Protein AF-A0A5N8UNJ0-F1 (afdb_monomer_lite)

Sequence (144 aa):
MMGRRGQNKLDELLESWVRWCHSGGLVPSHSSSIIANLMDNKGNITFGSGQGQSPIIDSYEAKIEALVMNMANNNQRQADVLRIEYGAGWVAASQRQSMRRYHQANMGQFEKACALGISVRTYRRYLSAARVQLNQKLGLSYCA

Secondary structure (DSSP, 8-state):
--HHHHHHHHHHHHHHHHHHHHTT-SS--S---HHHHHHHTTT-------------S--HHHHHHHHHHHHHHH-HHHHHHHHHHH-SSHHHHHHHTT-TT--GGG--HHHHHHHTTS-HHHHHHHHHHHHHHHHHHTT-S---

Foldseek 3Di:
DPVVPLVVVLVVLLLVLQVCLVVCHPHNPDDDDPVNVCVVVVNDPPPDPPPPDPPPCPRSSSVLVVLLVVVCVVPVLLSQLSCLVSVRPVVVSCVVLVQPDDDSPDDDLCRSCVSNVHDSVVSVVSPVVSSVSSCVSVVSDDDD

Radius of gyration: 17.89 Å; chains: 1; bounding box: 47×41×42 Å

pLDDT: mean 70.55, std 17.79, range [35.0, 92.25]

Structure (mmCIF, N/CA/C/O backbone):
data_AF-A0A5N8UNJ0-F1
#
_entry.id   AF-A0A5N8UNJ0-F1
#
loop_
_atom_site.group_PDB
_atom_site.id
_atom_site.type_symbol
_atom_site.label_atom_id
_atom_site.label_alt_id
_atom_site.label_comp_id
_atom_site.label_asym_id
_atom_site.label_entity_id
_atom_site.label_seq_id
_atom_site.pdbx_PDB_ins_code
_atom_site.Cartn_x
_atom_site.Cartn_y
_atom_site.Cartn_z
_atom_site.occupancy
_atom_site.B_iso_or_equiv
_atom_site.auth_seq_id
_atom_site.auth_comp_id
_atom_si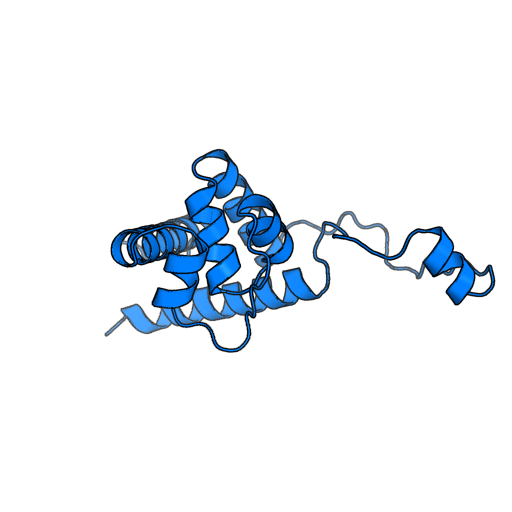te.auth_asym_id
_atom_site.auth_atom_id
_atom_site.pdbx_PDB_model_num
ATOM 1 N N . MET A 1 1 ? -28.537 -2.567 -9.939 1.00 38.31 1 MET A N 1
ATOM 2 C CA . MET A 1 1 ? -27.353 -1.691 -10.131 1.00 38.31 1 MET A CA 1
ATOM 3 C C . MET A 1 1 ? -26.785 -1.220 -8.776 1.00 38.31 1 MET A C 1
ATOM 5 O O . MET A 1 1 ? -26.730 -0.025 -8.520 1.00 38.31 1 MET A O 1
ATOM 9 N N . MET A 1 2 ? -26.347 -2.136 -7.895 1.00 36.75 2 MET A N 1
ATOM 10 C CA . MET A 1 2 ? -25.917 -1.803 -6.514 1.00 36.75 2 MET A CA 1
ATOM 11 C C . MET A 1 2 ? -24.394 -1.862 -6.267 1.00 36.75 2 MET A C 1
ATOM 13 O O . MET A 1 2 ? -23.936 -1.404 -5.225 1.00 36.75 2 MET A O 1
ATOM 17 N N . GLY A 1 3 ? -23.592 -2.364 -7.216 1.00 45.88 3 GLY A N 1
ATOM 18 C CA . GLY A 1 3 ? -22.145 -2.574 -7.025 1.00 45.88 3 GLY A CA 1
ATOM 19 C C . GLY A 1 3 ? -21.275 -1.308 -7.011 1.00 45.88 3 GLY A C 1
ATOM 20 O O . GLY A 1 3 ? -20.142 -1.359 -6.548 1.00 45.88 3 GLY A O 1
ATOM 21 N N . ARG A 1 4 ? -21.789 -0.158 -7.476 1.00 50.88 4 ARG A N 1
ATOM 22 C CA . ARG A 1 4 ? -21.013 1.097 -7.546 1.00 50.88 4 ARG A CA 1
ATOM 23 C C . ARG A 1 4 ? -20.825 1.780 -6.188 1.00 50.88 4 ARG A C 1
ATOM 25 O O . ARG A 1 4 ? -19.783 2.376 -5.962 1.00 50.88 4 ARG A O 1
ATOM 32 N N . ARG A 1 5 ? -21.795 1.698 -5.266 1.00 52.56 5 ARG A N 1
ATOM 33 C CA . ARG A 1 5 ? -21.743 2.475 -4.007 1.00 52.56 5 ARG A CA 1
ATOM 34 C C . ARG A 1 5 ? -20.638 2.013 -3.047 1.00 52.56 5 ARG A C 1
ATOM 36 O O . ARG A 1 5 ? -19.949 2.861 -2.497 1.00 52.56 5 ARG A O 1
ATOM 43 N N . GLY A 1 6 ? -20.435 0.705 -2.873 1.00 56.66 6 GLY A N 1
ATOM 44 C CA . GLY A 1 6 ? -19.368 0.188 -1.999 1.00 56.66 6 GLY A CA 1
ATOM 45 C C . GLY A 1 6 ? -17.979 0.313 -2.614 1.00 56.66 6 GLY A C 1
ATOM 46 O O . GLY A 1 6 ? -17.024 0.582 -1.896 1.00 56.66 6 GLY A O 1
ATOM 47 N N . GLN A 1 7 ? -17.873 0.211 -3.944 1.00 62.25 7 GLN A N 1
ATOM 48 C CA . GLN A 1 7 ? -16.627 0.509 -4.656 1.00 62.25 7 GLN A CA 1
ATOM 49 C C . GLN A 1 7 ? -16.211 1.965 -4.439 1.00 62.25 7 GLN A C 1
ATOM 51 O O . GLN A 1 7 ? -15.080 2.201 -4.038 1.00 62.25 7 GLN A O 1
ATOM 56 N N . ASN A 1 8 ? -17.150 2.909 -4.562 1.00 73.81 8 ASN A N 1
ATOM 57 C CA . ASN A 1 8 ? -16.884 4.324 -4.303 1.00 73.81 8 ASN A CA 1
ATOM 58 C C . ASN A 1 8 ? -16.457 4.585 -2.850 1.00 73.81 8 ASN A C 1
ATOM 60 O O . ASN A 1 8 ? -15.574 5.405 -2.624 1.00 73.81 8 ASN A O 1
ATOM 64 N N . LYS A 1 9 ? -17.047 3.888 -1.864 1.00 80.69 9 LYS A N 1
ATOM 65 C CA . LYS A 1 9 ? -16.670 4.076 -0.454 1.00 80.69 9 LYS A CA 1
ATOM 66 C C . LYS A 1 9 ? -15.288 3.510 -0.136 1.00 80.69 9 LYS A C 1
ATOM 68 O O . LYS A 1 9 ? -14.524 4.150 0.577 1.00 80.69 9 LYS A O 1
ATOM 73 N N . LEU A 1 10 ? -14.960 2.330 -0.664 1.00 83.75 10 LEU A N 1
ATOM 74 C CA . LEU A 1 10 ? -13.613 1.776 -0.540 1.00 83.75 10 LEU A CA 1
ATOM 75 C C . LEU A 1 10 ? -12.590 2.661 -1.260 1.00 83.75 10 LE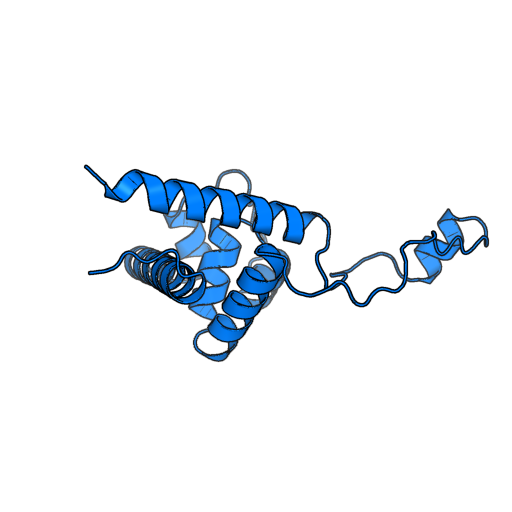U A C 1
ATOM 77 O O . LEU A 1 10 ? -11.512 2.874 -0.724 1.00 83.75 10 LEU A O 1
ATOM 81 N N . ASP A 1 11 ? -12.920 3.198 -2.434 1.00 85.19 11 ASP A N 1
ATOM 82 C CA . ASP A 1 11 ? -12.015 4.084 -3.169 1.00 85.19 11 ASP A CA 1
ATOM 83 C C . ASP A 1 11 ? -11.784 5.412 -2.418 1.00 85.19 11 ASP A C 1
ATOM 85 O O . ASP A 1 11 ? -10.642 5.850 -2.329 1.00 85.19 11 ASP A O 1
ATOM 89 N N . GLU A 1 12 ? -12.808 5.986 -1.771 1.00 85.94 12 GLU A N 1
ATOM 90 C CA . GLU A 1 12 ? -12.673 7.161 -0.886 1.00 85.94 12 GLU A CA 1
ATOM 91 C C . GLU A 1 12 ? -11.770 6.874 0.329 1.00 85.94 12 GLU A C 1
ATOM 93 O O . GLU A 1 12 ? -10.893 7.670 0.661 1.00 85.94 12 GLU A O 1
ATOM 98 N N . LEU A 1 13 ? -11.943 5.715 0.976 1.00 85.81 13 LEU A N 1
ATOM 99 C CA . LEU A 1 13 ? -11.109 5.295 2.110 1.00 85.81 13 LEU A CA 1
ATOM 100 C C . LEU A 1 13 ? -9.669 4.971 1.694 1.00 85.81 13 LEU A C 1
ATOM 102 O O . LEU A 1 13 ? -8.729 5.201 2.450 1.00 85.81 13 LEU A O 1
ATOM 106 N N . LEU A 1 14 ? -9.473 4.425 0.493 1.00 86.56 14 LEU A N 1
ATOM 107 C CA . LEU A 1 14 ? -8.138 4.206 -0.053 1.00 86.56 14 LEU A CA 1
ATOM 108 C C . LEU A 1 14 ? -7.470 5.527 -0.422 1.00 86.56 14 LEU A C 1
ATOM 110 O O . LEU A 1 14 ? -6.272 5.668 -0.204 1.00 86.56 14 LEU A O 1
ATOM 114 N N . GLU A 1 15 ? -8.219 6.505 -0.926 1.00 85.25 15 GLU A N 1
ATOM 115 C CA . GLU A 1 15 ? -7.696 7.846 -1.171 1.00 85.25 15 GLU A CA 1
ATOM 116 C C . GLU A 1 15 ? -7.302 8.546 0.140 1.00 85.25 15 GLU A C 1
ATOM 118 O O . GLU A 1 15 ? -6.219 9.135 0.211 1.00 85.25 15 GLU A O 1
ATOM 123 N N . SER A 1 16 ? -8.117 8.441 1.199 1.00 82.75 16 SER A N 1
ATOM 124 C CA . SER A 1 16 ? -7.761 8.983 2.518 1.00 82.75 16 SER A CA 1
ATOM 125 C C . SER A 1 16 ? -6.530 8.285 3.102 1.00 82.75 16 SER A C 1
ATOM 127 O O . SER A 1 16 ? -5.619 8.958 3.587 1.00 82.75 16 SER A O 1
ATOM 129 N N . TRP A 1 17 ? -6.430 6.960 2.949 1.00 86.44 17 TRP A N 1
ATOM 130 C CA . TRP A 1 17 ? -5.244 6.184 3.315 1.00 86.44 17 TRP A CA 1
ATOM 131 C C . TRP A 1 17 ? -3.995 6.614 2.534 1.00 86.44 17 TRP A C 1
ATOM 133 O O . TRP A 1 17 ? -2.943 6.805 3.137 1.00 86.44 17 TRP A O 1
ATOM 143 N N . VAL A 1 18 ? -4.087 6.845 1.220 1.00 84.19 18 VAL A N 1
ATOM 144 C CA . VAL A 1 18 ? -2.950 7.331 0.413 1.00 84.19 18 VAL A CA 1
ATOM 145 C C . VAL A 1 18 ? -2.467 8.687 0.910 1.00 84.19 18 VAL A C 1
ATOM 147 O O . VAL A 1 18 ? -1.264 8.870 1.109 1.00 84.19 18 VAL A O 1
ATOM 150 N N . ARG A 1 19 ? -3.391 9.623 1.157 1.00 81.31 19 ARG A N 1
ATOM 151 C CA . ARG A 1 19 ? -3.057 10.943 1.711 1.00 81.31 19 ARG A CA 1
ATOM 152 C C . ARG A 1 19 ? -2.406 10.813 3.086 1.00 81.31 19 ARG A C 1
ATOM 154 O O . ARG A 1 19 ? -1.415 11.487 3.340 1.00 81.31 19 ARG A O 1
ATOM 161 N N . TRP A 1 20 ? -2.905 9.906 3.925 1.00 81.94 20 TRP A N 1
ATOM 162 C CA . TRP A 1 20 ? -2.332 9.606 5.237 1.00 81.94 20 TRP A CA 1
ATOM 163 C C . TRP A 1 20 ? -0.917 9.011 5.143 1.00 81.94 20 TRP A C 1
ATOM 165 O O . TRP A 1 20 ? -0.028 9.386 5.910 1.00 81.94 20 TRP A O 1
ATOM 175 N N . CYS A 1 21 ? -0.664 8.138 4.163 1.00 78.94 21 CYS A N 1
ATOM 176 C CA . CYS A 1 21 ? 0.675 7.624 3.876 1.00 78.94 21 CYS A CA 1
ATOM 177 C C . CYS A 1 21 ? 1.623 8.722 3.370 1.00 78.94 21 CYS A C 1
ATOM 179 O O . CYS A 1 21 ? 2.802 8.705 3.716 1.00 78.94 21 CYS A O 1
ATOM 181 N N . HIS A 1 22 ? 1.140 9.669 2.557 1.00 73.25 22 HIS A N 1
ATOM 182 C CA . HIS A 1 22 ? 1.939 10.809 2.080 1.00 73.25 22 HIS A CA 1
ATOM 183 C C . HIS A 1 22 ? 2.214 11.835 3.179 1.00 73.25 22 HIS A C 1
ATOM 185 O O . HIS A 1 22 ? 3.304 12.396 3.213 1.00 73.25 22 HIS A O 1
ATOM 191 N N . SER A 1 23 ? 1.277 12.040 4.108 1.00 69.38 23 SER A N 1
ATOM 192 C CA . SER A 1 23 ? 1.462 12.912 5.274 1.00 69.38 23 SER A CA 1
ATOM 193 C C . SER A 1 23 ? 2.349 12.297 6.366 1.00 69.38 23 SER A C 1
ATOM 195 O O . SER A 1 23 ? 2.479 12.874 7.441 1.00 69.38 23 SER A O 1
ATOM 197 N N . GLY A 1 24 ? 2.953 11.132 6.108 1.00 58.44 24 GLY A N 1
ATOM 198 C CA . GLY A 1 24 ? 3.946 10.504 6.977 1.00 58.44 24 GLY A CA 1
ATOM 199 C C . GLY A 1 24 ? 3.423 9.408 7.902 1.00 58.44 24 GLY A C 1
ATOM 200 O O . GLY A 1 24 ? 4.253 8.737 8.500 1.00 58.44 24 GLY A O 1
ATOM 201 N N . GLY A 1 25 ? 2.107 9.169 7.983 1.00 56.72 25 GLY A N 1
ATOM 202 C CA . GLY A 1 25 ? 1.488 8.103 8.785 1.00 56.72 25 GLY A CA 1
ATOM 203 C C . GLY A 1 25 ? 2.039 7.898 10.213 1.00 56.72 25 GLY A C 1
ATOM 204 O O . GLY A 1 25 ? 2.782 8.705 10.758 1.00 56.72 25 GLY A O 1
ATOM 205 N N . LEU A 1 26 ? 1.671 6.782 10.853 1.00 51.19 26 LEU A N 1
ATOM 206 C CA . LEU A 1 26 ? 2.158 6.377 12.190 1.00 51.19 26 LEU A CA 1
ATOM 207 C C . LEU A 1 26 ? 3.632 5.934 12.210 1.00 51.19 26 LEU A C 1
ATOM 209 O O . LEU A 1 26 ? 4.169 5.626 13.272 1.00 51.19 26 LEU A O 1
ATOM 213 N N . VAL A 1 27 ? 4.287 5.869 11.051 1.00 43.59 27 VAL A N 1
ATOM 214 C CA . VAL A 1 27 ? 5.689 5.476 10.939 1.00 43.59 27 VAL A CA 1
ATOM 215 C C . VAL A 1 27 ? 6.409 6.587 10.188 1.00 43.59 27 VAL A C 1
ATOM 217 O O . VAL A 1 27 ? 6.217 6.686 8.977 1.00 43.59 27 VAL A O 1
ATOM 220 N N . PRO A 1 28 ? 7.252 7.395 10.858 1.00 40.91 28 PRO A N 1
ATOM 221 C CA . PRO A 1 28 ? 8.009 8.451 10.204 1.00 40.91 28 PRO A CA 1
ATOM 222 C C . PRO A 1 28 ? 9.002 7.813 9.226 1.00 40.91 28 PRO A C 1
ATOM 224 O O . PRO A 1 28 ? 10.131 7.457 9.573 1.00 40.91 28 PRO A O 1
ATOM 227 N N . SER A 1 29 ? 8.577 7.626 7.977 1.00 40.03 29 SER A N 1
ATOM 228 C CA . SER A 1 29 ? 9.428 7.107 6.914 1.00 40.03 29 SER A CA 1
ATOM 229 C C . SER A 1 29 ? 10.251 8.258 6.336 1.00 40.03 29 SER A C 1
ATOM 231 O O . SER A 1 29 ? 9.943 8.799 5.285 1.00 40.03 29 SER A O 1
ATOM 233 N N . HIS A 1 30 ? 11.282 8.617 7.110 1.00 42.19 30 HIS A N 1
ATOM 234 C CA . HIS A 1 30 ? 12.611 9.083 6.693 1.00 42.19 30 HIS A CA 1
ATOM 235 C C . HIS A 1 30 ? 12.594 10.405 5.897 1.00 42.19 30 HIS A C 1
ATOM 237 O O . HIS A 1 30 ? 12.183 10.451 4.744 1.00 42.19 30 HIS A O 1
ATOM 243 N N . SER A 1 31 ? 13.106 11.528 6.411 1.00 43.31 31 SER A N 1
ATOM 244 C CA . SER A 1 31 ? 14.522 11.902 6.210 1.00 43.31 31 SER A CA 1
ATOM 245 C C . SER A 1 31 ? 14.825 13.307 6.778 1.00 43.31 31 SER A C 1
ATOM 247 O O . SER A 1 31 ? 15.421 14.133 6.096 1.00 43.31 31 SER A O 1
ATOM 249 N N . SER A 1 32 ? 14.427 13.634 8.007 1.00 40.31 32 SER A N 1
ATOM 250 C CA . SER A 1 32 ? 15.154 14.659 8.766 1.00 40.31 32 SER A CA 1
ATOM 251 C C . SER A 1 32 ? 15.700 13.978 10.007 1.00 40.31 32 SER A C 1
ATOM 253 O O . SER A 1 32 ? 14.963 13.455 10.843 1.00 40.31 32 SER A O 1
ATOM 255 N N . SER A 1 33 ? 17.026 13.861 10.076 1.00 50.94 33 SER A N 1
ATOM 256 C CA . SER A 1 33 ? 17.677 13.452 11.313 1.00 50.94 33 SER A CA 1
ATOM 257 C C . SER A 1 33 ? 17.191 14.391 12.418 1.00 50.94 33 SER A C 1
ATOM 259 O O . SER A 1 33 ? 16.944 15.572 12.176 1.00 50.94 33 SER A O 1
ATOM 261 N N . ILE A 1 34 ? 17.054 13.888 13.643 1.00 54.31 34 ILE A N 1
ATOM 262 C CA . ILE A 1 34 ? 16.699 14.709 14.813 1.00 54.31 34 ILE A CA 1
ATOM 263 C C . ILE A 1 34 ? 17.583 15.972 14.885 1.00 54.31 34 ILE A C 1
ATOM 265 O O . ILE A 1 34 ? 17.110 17.028 15.285 1.00 54.31 34 ILE A O 1
ATOM 269 N N . ILE A 1 35 ? 18.826 15.876 14.397 1.00 56.06 35 ILE A N 1
ATOM 270 C CA . ILE A 1 35 ? 19.782 16.979 14.248 1.00 56.06 35 ILE A CA 1
ATOM 271 C C . ILE A 1 35 ? 19.365 18.010 13.186 1.00 56.06 35 ILE A C 1
ATOM 273 O O . ILE A 1 35 ? 19.489 19.198 13.455 1.00 56.06 35 ILE A O 1
ATOM 277 N N . ALA A 1 36 ? 18.838 17.606 12.027 1.00 55.28 36 ALA A N 1
ATOM 278 C CA . ALA A 1 36 ? 18.328 18.539 11.016 1.00 55.28 36 ALA A CA 1
ATOM 279 C C . ALA A 1 36 ? 17.153 19.370 11.561 1.00 55.28 36 ALA A C 1
ATOM 281 O O . ALA A 1 36 ? 17.176 20.594 11.480 1.00 55.28 36 ALA A O 1
ATOM 282 N N . ASN A 1 37 ? 16.202 18.729 12.252 1.00 54.34 37 ASN A N 1
ATOM 283 C CA . ASN A 1 37 ? 15.115 19.456 12.921 1.00 54.34 37 ASN A CA 1
ATOM 284 C C . ASN A 1 37 ? 15.635 20.387 14.039 1.00 54.34 37 ASN A C 1
ATOM 286 O O . ASN A 1 37 ? 15.043 21.434 14.294 1.00 54.34 37 ASN A O 1
ATOM 290 N N . LEU A 1 38 ? 16.745 20.032 14.698 1.00 57.44 38 LEU A N 1
ATOM 291 C CA . LEU A 1 38 ? 17.406 20.844 15.731 1.00 57.44 38 LEU A CA 1
ATOM 292 C C . LEU A 1 38 ? 18.125 22.070 15.149 1.00 57.44 38 LEU A C 1
ATOM 294 O O . LEU A 1 38 ? 18.099 23.146 15.752 1.00 57.44 38 LEU A O 1
ATOM 298 N N . MET A 1 39 ? 18.751 21.904 13.982 1.00 57.09 39 MET A N 1
ATOM 299 C CA . MET A 1 39 ? 19.417 22.972 13.236 1.00 57.09 39 MET A CA 1
ATOM 300 C C . MET A 1 39 ? 18.401 23.975 12.681 1.00 57.09 39 MET A C 1
ATOM 302 O O . MET A 1 39 ? 18.577 25.178 12.876 1.00 57.09 39 MET A O 1
ATOM 306 N N . ASP A 1 40 ? 17.304 23.493 12.090 1.00 57.06 40 ASP A N 1
ATOM 307 C CA . ASP A 1 40 ? 16.257 24.346 11.512 1.00 57.06 40 ASP A CA 1
ATOM 308 C C . ASP A 1 40 ? 15.511 25.160 12.579 1.00 57.06 40 ASP A C 1
ATOM 310 O O . ASP A 1 40 ? 15.158 26.319 12.356 1.00 57.06 40 ASP A O 1
ATOM 314 N N . ASN A 1 41 ? 15.341 24.603 13.782 1.00 54.66 41 ASN A N 1
ATOM 315 C CA . ASN A 1 41 ? 14.695 25.296 14.899 1.00 54.66 41 ASN A CA 1
ATOM 316 C C . ASN A 1 41 ? 15.665 26.104 15.781 1.00 54.66 41 ASN A C 1
ATOM 318 O O . ASN A 1 41 ? 15.297 26.500 16.888 1.00 54.66 41 ASN A O 1
ATOM 322 N N . LYS A 1 42 ? 16.899 26.374 15.320 1.00 56.50 42 LYS A N 1
ATOM 323 C CA . LYS A 1 42 ? 17.911 27.170 16.051 1.00 56.50 42 LYS A CA 1
ATOM 324 C C . LYS A 1 42 ? 18.111 26.710 17.506 1.00 56.50 42 LYS A C 1
ATOM 326 O O . LYS A 1 42 ? 18.210 27.531 18.415 1.00 56.50 42 LYS A O 1
ATOM 331 N N . GLY A 1 43 ? 18.133 25.398 17.743 1.00 53.84 43 GLY A N 1
ATOM 332 C CA . GLY A 1 43 ? 18.289 24.840 19.090 1.00 53.84 43 GLY A CA 1
ATOM 333 C C . GLY A 1 43 ? 17.027 24.861 19.960 1.00 53.84 43 GLY A C 1
ATOM 334 O O . GLY A 1 43 ? 17.062 24.343 21.074 1.00 53.84 43 GLY A O 1
ATOM 335 N N . ASN A 1 44 ? 15.905 25.398 19.474 1.00 44.28 44 ASN A N 1
ATOM 336 C CA . ASN A 1 44 ? 14.636 25.381 20.188 1.00 44.28 44 ASN A CA 1
ATOM 337 C C . ASN A 1 44 ? 13.835 24.131 19.810 1.00 44.28 44 ASN A C 1
ATOM 339 O O . ASN A 1 44 ? 13.113 24.103 18.816 1.00 44.28 44 ASN A O 1
ATOM 343 N N . ILE A 1 45 ? 13.948 23.082 20.620 1.00 47.22 45 ILE A N 1
ATOM 344 C CA . ILE A 1 45 ? 13.074 21.906 20.537 1.00 47.22 45 ILE A CA 1
ATOM 345 C C . ILE A 1 45 ? 11.669 22.315 20.992 1.00 47.22 45 ILE A C 1
ATOM 347 O O . ILE A 1 45 ? 11.248 22.073 22.120 1.00 47.22 45 ILE A O 1
ATOM 351 N N . THR A 1 46 ? 10.915 22.944 20.093 1.00 48.47 46 THR A N 1
ATOM 352 C CA . THR A 1 46 ? 9.459 22.942 20.188 1.00 48.47 46 THR A CA 1
ATOM 353 C C . THR A 1 46 ? 9.015 21.543 19.797 1.00 48.47 46 THR A C 1
ATOM 355 O O . THR A 1 46 ? 8.634 21.261 18.664 1.00 48.47 46 THR A O 1
ATOM 358 N N . PHE A 1 47 ? 9.071 20.628 20.766 1.00 51.75 47 PHE A N 1
ATOM 359 C CA . PHE A 1 47 ? 8.083 19.565 20.801 1.00 51.75 47 PHE A CA 1
ATOM 360 C C . PHE A 1 47 ? 6.756 20.299 20.901 1.00 51.75 47 PHE A C 1
ATOM 362 O O . PHE A 1 47 ? 6.324 20.687 21.987 1.00 51.75 47 PHE A O 1
ATOM 369 N N . GLY A 1 48 ? 6.172 20.612 19.743 1.00 40.31 48 GLY A N 1
ATOM 370 C CA . GLY A 1 48 ? 4.806 21.073 19.685 1.00 40.31 48 GLY A CA 1
ATOM 371 C C . GLY A 1 48 ? 3.999 20.150 20.581 1.00 40.31 48 GLY A C 1
ATOM 372 O O . GLY A 1 48 ? 4.267 18.950 20.666 1.00 40.31 48 GLY A O 1
ATOM 373 N N . SER A 1 49 ? 3.037 20.730 21.268 1.00 39.06 49 SER A N 1
ATOM 374 C CA . SER A 1 49 ? 1.947 20.074 21.970 1.00 39.06 49 SER A CA 1
ATOM 375 C C . SER A 1 49 ? 1.096 19.178 21.043 1.00 39.06 49 SER A C 1
ATOM 377 O O . SER A 1 49 ? -0.129 19.201 21.094 1.00 39.06 49 SER A O 1
ATOM 379 N N . GLY A 1 50 ? 1.725 18.346 20.208 1.00 43.69 50 GLY A N 1
ATOM 380 C CA . GLY A 1 50 ? 1.198 17.097 19.689 1.00 43.69 50 GLY A CA 1
ATOM 381 C C . GLY A 1 50 ? 1.111 16.146 20.866 1.00 43.69 50 GLY A C 1
ATOM 382 O O . GLY A 1 50 ? 2.013 15.355 21.122 1.00 43.69 50 GLY A O 1
ATOM 383 N N . GLN A 1 51 ? 0.054 16.360 21.641 1.00 36.66 51 GLN A N 1
ATOM 384 C CA . GLN A 1 51 ? -0.436 15.536 22.724 1.00 36.66 51 GLN A CA 1
ATOM 385 C C . GLN A 1 51 ? 0.013 14.084 22.528 1.00 36.66 51 GLN A C 1
ATOM 387 O O . GLN A 1 51 ? -0.384 13.429 21.566 1.00 36.66 51 GLN A O 1
ATOM 392 N N . GLY A 1 52 ? 0.839 13.594 23.453 1.00 36.00 52 GLY A N 1
ATOM 393 C CA . GLY A 1 52 ? 1.146 12.180 23.623 1.00 36.00 52 GLY A CA 1
ATOM 394 C C . GLY A 1 52 ? -0.090 11.397 24.064 1.00 36.00 52 GLY A C 1
ATOM 395 O O . GLY A 1 52 ? -0.096 10.776 25.120 1.00 36.00 52 GLY A O 1
ATOM 396 N N . GLN A 1 53 ? -1.153 11.433 23.265 1.00 35.00 53 GLN A N 1
ATOM 397 C CA . GLN A 1 53 ? -2.000 10.274 23.113 1.00 35.00 53 GLN A CA 1
ATOM 398 C C . GLN A 1 53 ? -1.233 9.349 22.179 1.00 35.00 53 GLN A C 1
ATOM 400 O O . GLN A 1 53 ? -0.954 9.714 21.040 1.00 35.00 53 GLN A O 1
ATOM 405 N N . SER A 1 54 ? -0.931 8.131 22.622 1.00 41.41 54 SER A N 1
ATOM 406 C CA . SER A 1 54 ? -1.004 7.008 21.689 1.00 41.41 54 SER A CA 1
ATOM 407 C C . SER A 1 54 ? -2.334 7.197 20.955 1.00 41.41 54 SER A C 1
ATOM 409 O O . SER A 1 54 ? -3.364 7.139 21.636 1.00 41.41 54 SER A O 1
ATOM 411 N N . PRO A 1 55 ? -2.360 7.580 19.662 1.00 42.47 55 PRO A N 1
ATOM 412 C CA . PRO A 1 55 ? -3.622 7.934 19.045 1.00 42.47 55 PRO A CA 1
ATOM 413 C C . PRO A 1 55 ? -4.476 6.684 19.143 1.00 42.47 55 PRO A C 1
ATOM 415 O O . PRO A 1 55 ? -4.003 5.592 18.826 1.00 42.47 55 PRO A O 1
ATOM 418 N N . ILE A 1 56 ? -5.687 6.830 19.673 1.00 45.22 56 ILE A N 1
ATOM 419 C CA . ILE A 1 56 ? -6.687 5.768 19.665 1.00 45.22 56 ILE A CA 1
ATOM 420 C C . ILE A 1 56 ? -6.689 5.230 18.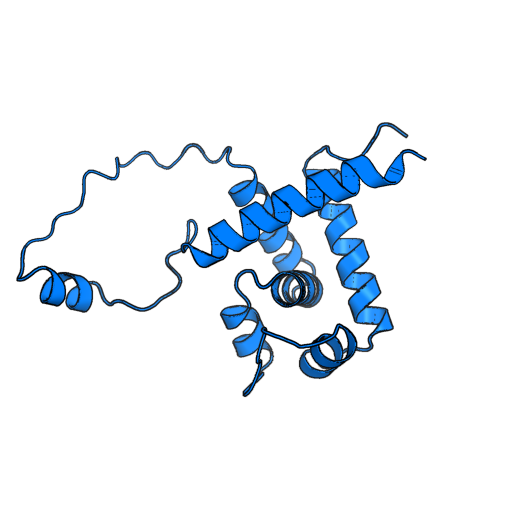228 1.00 45.22 56 ILE A C 1
ATOM 422 O O . ILE A 1 56 ? -7.017 5.966 17.296 1.00 45.22 56 ILE A O 1
ATOM 426 N N . ILE A 1 57 ? -6.204 3.997 18.035 1.00 47.69 57 ILE A N 1
ATOM 427 C CA . ILE A 1 57 ? -5.982 3.380 16.717 1.00 47.69 57 ILE A CA 1
ATOM 428 C C . ILE A 1 57 ? -7.340 2.916 16.176 1.00 47.69 57 ILE A C 1
ATOM 430 O O . ILE A 1 57 ? -7.579 1.738 15.938 1.00 47.69 57 ILE A O 1
ATOM 434 N N . ASP A 1 58 ? -8.266 3.857 16.026 1.00 54.41 58 ASP A N 1
ATOM 435 C CA . ASP A 1 58 ? -9.578 3.646 15.424 1.00 54.41 58 ASP A CA 1
ATOM 436 C C . ASP A 1 58 ? -9.775 4.491 14.162 1.00 54.41 58 ASP A C 1
ATOM 438 O O . ASP A 1 58 ? -10.890 4.603 13.656 1.00 54.41 58 ASP A O 1
ATOM 442 N N . SER A 1 59 ? -8.696 5.033 13.586 1.00 72.62 59 SER A N 1
ATOM 443 C CA . SER A 1 59 ? -8.760 5.581 12.233 1.00 72.62 59 SER A CA 1
ATOM 444 C C . SER A 1 59 ? -8.854 4.448 11.207 1.00 72.62 59 SER A C 1
ATOM 446 O O . SER A 1 59 ? -8.181 3.412 11.302 1.00 72.62 59 SER A O 1
ATOM 448 N N . TYR A 1 60 ? -9.726 4.622 10.215 1.00 79.44 60 TYR A N 1
ATOM 449 C CA . TYR A 1 60 ? -9.900 3.643 9.142 1.00 79.44 60 TYR A CA 1
ATOM 450 C C . TYR A 1 60 ? -8.607 3.477 8.330 1.00 79.44 60 TYR A C 1
ATOM 452 O O . TYR A 1 60 ? -8.300 2.372 7.893 1.00 79.44 60 TYR A O 1
ATOM 460 N N . GLU A 1 61 ? -7.801 4.532 8.210 1.00 82.94 61 GLU A N 1
ATOM 461 C CA . GLU A 1 61 ? -6.502 4.541 7.538 1.00 82.94 61 GLU A CA 1
ATOM 462 C C . GLU A 1 61 ? -5.482 3.638 8.243 1.00 82.94 61 GLU A C 1
ATOM 464 O O . GLU A 1 61 ? -4.801 2.853 7.584 1.00 82.94 61 GLU A O 1
ATOM 469 N N . ALA A 1 62 ? -5.410 3.682 9.581 1.00 80.00 62 ALA A N 1
ATOM 470 C CA . ALA A 1 62 ? -4.520 2.810 10.349 1.00 80.00 62 ALA A CA 1
ATOM 471 C C . ALA A 1 62 ? -4.968 1.342 10.275 1.00 80.00 62 ALA A C 1
ATOM 473 O O . ALA A 1 62 ? -4.132 0.441 10.182 1.00 80.00 62 ALA A O 1
ATOM 474 N N . LYS A 1 63 ? -6.286 1.092 10.246 1.00 83.88 63 LYS A N 1
ATOM 475 C CA . LYS A 1 63 ? -6.846 -0.250 10.010 1.00 83.88 63 LYS A CA 1
ATOM 476 C C . LYS A 1 63 ? -6.482 -0.766 8.618 1.00 83.88 63 LYS A C 1
ATOM 478 O O . LYS A 1 63 ? -6.078 -1.921 8.493 1.00 83.88 63 LYS A O 1
ATOM 483 N N . ILE A 1 64 ? -6.575 0.076 7.587 1.00 86.94 64 ILE A N 1
ATOM 484 C CA . ILE A 1 64 ? -6.147 -0.271 6.225 1.00 86.94 64 ILE A CA 1
ATOM 485 C C . ILE A 1 64 ? -4.652 -0.594 6.212 1.00 86.94 64 ILE A C 1
ATOM 487 O O . ILE A 1 64 ? -4.283 -1.656 5.718 1.00 86.94 64 ILE A O 1
ATOM 491 N N . GLU A 1 65 ? -3.798 0.238 6.812 1.00 86.75 65 GLU A N 1
ATOM 492 C CA . GLU A 1 65 ? -2.355 -0.024 6.841 1.00 86.75 65 GLU A CA 1
ATOM 493 C C . GLU A 1 65 ? -2.025 -1.335 7.566 1.00 86.75 65 GLU A C 1
ATOM 495 O O . GLU A 1 65 ? -1.262 -2.146 7.044 1.00 86.75 65 GLU A O 1
ATOM 500 N N . ALA A 1 66 ? -2.653 -1.606 8.714 1.00 84.12 66 ALA A N 1
ATOM 501 C CA . ALA A 1 66 ? -2.472 -2.865 9.435 1.00 84.12 66 ALA A CA 1
ATOM 502 C C . ALA A 1 66 ? -2.874 -4.084 8.583 1.00 84.12 66 ALA A C 1
ATOM 504 O O . ALA A 1 66 ? -2.184 -5.107 8.580 1.00 84.12 66 ALA A O 1
ATOM 505 N N . LEU A 1 67 ? -3.958 -3.975 7.809 1.00 87.69 67 LEU A N 1
ATOM 506 C CA . LEU A 1 67 ? -4.382 -5.019 6.874 1.00 87.69 67 LEU A CA 1
ATOM 507 C C . LEU A 1 67 ? -3.397 -5.190 5.715 1.00 87.69 67 LEU A C 1
ATOM 509 O O . LEU A 1 67 ? -3.101 -6.323 5.338 1.00 87.69 67 LEU A O 1
ATOM 513 N N . VAL A 1 68 ? -2.856 -4.099 5.172 1.00 88.12 68 VAL A N 1
ATOM 514 C CA . VAL A 1 68 ? -1.838 -4.149 4.113 1.00 88.12 68 VAL A CA 1
ATOM 515 C C . VAL A 1 68 ? -0.521 -4.731 4.643 1.00 88.12 68 VAL A C 1
ATOM 517 O O . VAL A 1 68 ? 0.128 -5.504 3.939 1.00 88.12 68 VAL A O 1
ATOM 520 N N . MET A 1 69 ? -0.135 -4.438 5.888 1.00 84.56 69 MET A N 1
ATOM 521 C CA . MET A 1 69 ? 1.013 -5.065 6.558 1.00 84.56 69 MET A CA 1
ATOM 522 C C . MET A 1 69 ? 0.796 -6.568 6.783 1.00 84.56 69 MET A C 1
ATOM 524 O O . MET A 1 69 ? 1.683 -7.369 6.496 1.00 84.56 69 MET A O 1
ATOM 528 N N . ASN A 1 70 ? -0.397 -6.980 7.217 1.00 85.62 70 ASN A N 1
ATOM 529 C CA . ASN A 1 70 ? -0.738 -8.399 7.348 1.00 85.62 70 ASN A CA 1
ATOM 530 C C . ASN A 1 70 ? -0.731 -9.110 5.979 1.00 85.62 70 ASN A C 1
ATOM 532 O O . ASN A 1 70 ? -0.189 -10.205 5.833 1.00 85.62 70 ASN A O 1
ATOM 536 N N . MET A 1 71 ? -1.255 -8.453 4.940 1.00 86.19 71 MET A N 1
ATOM 537 C CA . MET A 1 71 ? -1.200 -8.950 3.565 1.00 86.19 71 MET A CA 1
ATOM 538 C C . MET A 1 71 ? 0.242 -9.115 3.080 1.00 86.19 71 MET A C 1
ATOM 540 O O . MET A 1 71 ? 0.538 -10.109 2.427 1.00 86.19 71 MET A O 1
ATOM 544 N N . ALA A 1 72 ? 1.140 -8.193 3.436 1.00 85.81 72 ALA A N 1
ATOM 545 C CA . ALA A 1 72 ? 2.567 -8.291 3.145 1.00 85.81 72 ALA A CA 1
ATOM 546 C C . ALA A 1 72 ? 3.214 -9.533 3.788 1.00 85.81 72 ALA A C 1
ATOM 548 O O . ALA A 1 72 ? 3.946 -10.249 3.107 1.00 85.81 72 ALA A O 1
ATOM 549 N N . ASN A 1 73 ? 2.863 -9.858 5.039 1.00 86.44 73 ASN A N 1
ATOM 550 C CA . ASN A 1 73 ? 3.357 -11.067 5.711 1.00 86.44 73 ASN A CA 1
ATOM 551 C C . ASN A 1 73 ? 2.966 -12.363 4.977 1.00 86.44 73 ASN A C 1
ATOM 553 O O . ASN A 1 73 ? 3.754 -13.302 4.938 1.00 86.44 73 ASN A O 1
ATOM 557 N N . ASN A 1 74 ? 1.771 -12.415 4.380 1.00 87.62 74 ASN A N 1
ATOM 558 C CA . ASN A 1 74 ? 1.303 -13.593 3.638 1.00 87.62 74 ASN A CA 1
ATOM 559 C C . ASN A 1 74 ? 1.792 -13.604 2.182 1.00 87.62 74 ASN A C 1
ATOM 561 O O . ASN A 1 74 ? 2.223 -14.628 1.657 1.00 87.62 74 ASN A O 1
ATOM 565 N N . ASN A 1 75 ? 1.680 -12.465 1.500 1.00 86.44 75 ASN A N 1
ATOM 566 C CA . ASN A 1 75 ? 2.052 -12.294 0.104 1.00 86.44 75 ASN A CA 1
ATOM 567 C C . ASN A 1 75 ? 2.564 -10.871 -0.145 1.00 86.44 75 ASN A C 1
ATOM 569 O O . ASN A 1 75 ? 1.827 -9.968 -0.554 1.00 86.44 75 ASN A O 1
ATOM 573 N N . GLN A 1 76 ? 3.874 -10.705 0.027 1.00 87.19 76 GLN A N 1
ATOM 574 C CA . GLN A 1 76 ? 4.568 -9.431 -0.157 1.00 87.19 76 GLN A CA 1
ATOM 575 C C . GLN A 1 76 ? 4.278 -8.780 -1.518 1.00 87.19 76 GLN A C 1
ATOM 577 O O . GLN A 1 76 ? 4.043 -7.575 -1.595 1.00 87.19 76 GLN A O 1
ATOM 582 N N . ARG A 1 77 ? 4.223 -9.574 -2.599 1.00 86.44 77 ARG A N 1
ATOM 583 C CA . ARG A 1 77 ? 3.978 -9.054 -3.956 1.00 86.44 77 ARG A CA 1
ATOM 584 C C . ARG A 1 77 ? 2.577 -8.472 -4.108 1.00 86.44 77 ARG A C 1
ATOM 586 O O . ARG A 1 77 ? 2.398 -7.501 -4.835 1.00 86.44 77 ARG A O 1
ATOM 593 N N . GLN A 1 78 ? 1.586 -9.049 -3.433 1.00 88.38 78 GLN A N 1
ATOM 594 C CA . GLN A 1 78 ? 0.216 -8.546 -3.464 1.00 88.38 78 GLN A CA 1
ATOM 595 C C . GLN A 1 78 ? 0.110 -7.174 -2.783 1.00 88.38 78 GLN A C 1
ATOM 597 O O . GLN A 1 78 ? -0.517 -6.264 -3.328 1.00 88.38 78 GLN A O 1
ATOM 602 N N . ALA A 1 79 ? 0.768 -7.008 -1.633 1.00 87.94 79 ALA A N 1
ATOM 603 C CA . ALA A 1 79 ? 0.824 -5.730 -0.930 1.00 87.94 79 ALA A CA 1
ATOM 604 C C . ALA A 1 79 ? 1.605 -4.667 -1.726 1.00 87.94 79 ALA A C 1
ATOM 606 O O . ALA A 1 79 ? 1.181 -3.513 -1.793 1.00 87.94 79 ALA A O 1
ATOM 607 N N . ASP A 1 80 ? 2.707 -5.055 -2.376 1.00 86.06 80 ASP A N 1
ATOM 608 C CA . ASP A 1 80 ? 3.489 -4.162 -3.240 1.00 86.06 80 ASP A CA 1
ATOM 609 C C . ASP A 1 80 ? 2.664 -3.665 -4.440 1.00 86.06 80 ASP A C 1
ATOM 611 O O . ASP A 1 80 ? 2.682 -2.472 -4.740 1.00 86.06 80 ASP A O 1
ATOM 615 N N . VAL A 1 81 ? 1.875 -4.541 -5.079 1.00 89.50 81 VAL A N 1
ATOM 616 C CA . VAL A 1 81 ? 0.951 -4.166 -6.167 1.00 89.50 81 VAL A CA 1
ATOM 617 C C . VAL A 1 81 ? -0.051 -3.105 -5.714 1.00 89.50 81 VAL A C 1
ATOM 619 O O . VAL A 1 81 ? -0.244 -2.117 -6.423 1.00 89.50 81 VAL A O 1
ATOM 622 N N . LEU A 1 82 ? -0.668 -3.280 -4.540 1.00 89.12 82 LEU A N 1
ATOM 623 C CA . LEU A 1 82 ? -1.637 -2.319 -4.004 1.00 89.12 82 LEU A CA 1
ATOM 624 C C . LEU A 1 82 ? -0.976 -0.957 -3.732 1.00 89.12 82 LEU A C 1
ATOM 626 O O . LEU A 1 82 ? -1.488 0.078 -4.158 1.00 89.12 82 LEU A O 1
ATOM 630 N N . ARG A 1 83 ? 0.190 -0.962 -3.076 1.00 87.19 83 ARG A N 1
ATOM 631 C CA . ARG A 1 83 ? 0.961 0.252 -2.766 1.00 87.19 83 ARG A CA 1
ATOM 632 C C . ARG A 1 83 ? 1.401 1.008 -4.020 1.00 87.19 83 ARG A C 1
ATOM 634 O O . ARG A 1 83 ? 1.351 2.233 -4.047 1.00 87.19 83 ARG A O 1
ATOM 641 N N . ILE A 1 84 ? 1.788 0.292 -5.074 1.00 86.12 84 ILE A N 1
ATOM 642 C CA . ILE A 1 84 ? 2.199 0.880 -6.357 1.00 86.12 84 ILE A CA 1
ATOM 643 C C . ILE A 1 84 ? 1.004 1.413 -7.148 1.00 86.12 84 ILE A C 1
ATOM 645 O O . ILE A 1 84 ? 1.120 2.470 -7.770 1.00 86.12 84 ILE A O 1
ATOM 649 N N . GLU A 1 85 ? -0.142 0.720 -7.134 1.00 87.06 85 GLU A N 1
ATOM 650 C CA . GLU A 1 85 ? -1.325 1.194 -7.859 1.00 87.06 85 GLU A CA 1
ATOM 651 C C . GLU A 1 85 ? -1.802 2.536 -7.307 1.00 87.06 85 GLU A C 1
ATOM 653 O O . GLU A 1 85 ? -1.934 3.493 -8.070 1.00 87.06 85 GLU A O 1
ATOM 658 N N . TYR A 1 86 ? -2.017 2.586 -5.990 1.00 83.94 86 TYR A N 1
ATOM 659 C CA . TYR A 1 86 ? -2.592 3.735 -5.295 1.00 83.94 86 TYR A CA 1
ATOM 660 C C . TYR A 1 86 ? -1.549 4.781 -4.894 1.00 83.94 86 TYR A C 1
ATOM 662 O O . TYR A 1 86 ? -1.898 5.914 -4.583 1.00 83.94 86 TYR A O 1
ATOM 670 N N . GLY A 1 87 ? -0.260 4.433 -4.919 1.00 77.12 87 GLY A N 1
ATOM 671 C CA . GLY A 1 87 ? 0.806 5.374 -4.597 1.00 77.12 87 GLY A CA 1
ATOM 672 C C . GLY A 1 87 ? 1.125 5.535 -3.116 1.00 77.12 87 GLY A C 1
ATOM 673 O O . GLY A 1 87 ? 1.875 6.441 -2.755 1.00 77.12 87 GLY A O 1
ATOM 674 N N . ALA A 1 88 ? 0.570 4.687 -2.257 1.00 77.75 88 ALA A N 1
ATOM 675 C CA . ALA A 1 88 ? 0.824 4.694 -0.823 1.00 77.75 88 ALA A CA 1
ATOM 676 C C . ALA A 1 88 ? 2.141 3.962 -0.513 1.00 77.75 88 ALA A C 1
ATOM 678 O O . ALA A 1 88 ? 2.236 2.747 -0.674 1.00 77.75 88 ALA A O 1
ATOM 679 N N . GLY A 1 89 ? 3.183 4.682 -0.081 1.00 71.38 89 GLY A N 1
ATOM 680 C CA . GLY A 1 89 ? 4.443 4.059 0.357 1.00 71.38 89 GLY A CA 1
ATOM 681 C C . GLY A 1 89 ? 5.228 3.332 -0.749 1.00 71.38 89 GLY A C 1
ATOM 682 O O . GLY A 1 89 ? 5.937 2.358 -0.480 1.00 71.38 89 GLY A O 1
ATOM 683 N N . TRP A 1 90 ? 5.116 3.788 -2.002 1.00 72.25 90 TRP A N 1
ATOM 684 C CA . TRP A 1 90 ? 5.764 3.171 -3.170 1.00 72.25 90 TRP A CA 1
ATOM 685 C C . TRP A 1 90 ? 7.300 3.165 -3.097 1.00 72.25 90 TRP A C 1
ATOM 687 O O . TRP A 1 90 ? 7.938 2.331 -3.736 1.00 72.25 90 TRP A O 1
ATOM 697 N N . VAL A 1 91 ? 7.912 4.047 -2.302 1.00 68.62 91 VAL A N 1
ATOM 698 C CA . VAL A 1 91 ? 9.371 4.109 -2.110 1.00 68.62 91 VAL A CA 1
ATOM 699 C C . VAL A 1 91 ? 9.903 2.785 -1.555 1.00 68.62 91 VAL A C 1
ATOM 701 O O . VAL A 1 91 ? 10.838 2.212 -2.106 1.00 68.62 91 VAL A O 1
ATOM 704 N N . ALA A 1 92 ? 9.251 2.218 -0.539 1.00 69.06 92 ALA A N 1
ATOM 705 C CA . ALA A 1 92 ? 9.683 0.947 0.039 1.00 69.06 92 ALA A CA 1
ATOM 706 C C . ALA A 1 92 ? 9.464 -0.233 -0.929 1.00 69.06 92 ALA A C 1
ATOM 708 O O . ALA A 1 92 ? 10.301 -1.131 -1.020 1.00 69.06 92 ALA A O 1
ATOM 709 N N . ALA A 1 93 ? 8.356 -0.229 -1.679 1.00 70.62 93 ALA A N 1
ATOM 710 C CA . ALA A 1 93 ? 8.074 -1.255 -2.688 1.00 70.62 93 ALA A CA 1
ATOM 711 C C . ALA A 1 93 ? 9.054 -1.182 -3.875 1.00 70.62 93 ALA A C 1
ATOM 713 O O . ALA A 1 93 ? 9.530 -2.208 -4.357 1.00 70.62 93 ALA A O 1
ATOM 714 N N . SER A 1 94 ? 9.411 0.028 -4.311 1.00 68.69 94 SER A N 1
ATOM 715 C CA . SER A 1 94 ? 10.364 0.257 -5.402 1.00 68.69 94 SER A CA 1
ATOM 716 C C . SER A 1 94 ? 11.799 -0.091 -5.036 1.00 68.69 94 SER A C 1
ATOM 718 O O . SER A 1 94 ? 12.482 -0.714 -5.848 1.00 68.69 94 SER A O 1
ATOM 720 N N . GLN A 1 95 ? 12.231 0.211 -3.809 1.00 71.44 95 GLN A N 1
ATOM 721 C CA . GLN A 1 95 ? 13.537 -0.209 -3.299 1.00 71.44 95 GLN A CA 1
ATOM 722 C C . GLN A 1 95 ? 13.666 -1.736 -3.273 1.00 71.44 95 GLN A C 1
ATOM 724 O O . GLN A 1 95 ? 14.652 -2.273 -3.774 1.00 71.44 95 GLN A O 1
ATOM 729 N N . ARG A 1 96 ? 12.646 -2.449 -2.773 1.00 69.25 96 ARG A N 1
ATOM 730 C CA . ARG A 1 96 ? 12.639 -3.924 -2.739 1.00 69.25 96 ARG A CA 1
ATOM 731 C C . ARG A 1 96 ? 12.742 -4.559 -4.122 1.00 69.25 96 ARG A C 1
ATOM 733 O O . ARG A 1 96 ? 13.407 -5.575 -4.279 1.00 69.25 96 ARG A O 1
ATOM 740 N N . GLN A 1 97 ? 12.088 -3.962 -5.113 1.00 66.75 97 GLN A N 1
ATOM 741 C CA . GLN A 1 97 ? 12.060 -4.470 -6.486 1.00 66.75 97 GLN A CA 1
ATOM 742 C C . GLN A 1 97 ? 13.165 -3.858 -7.366 1.00 66.75 97 GLN A C 1
ATOM 744 O O . GLN A 1 97 ? 13.164 -4.056 -8.576 1.00 66.75 97 GLN A O 1
ATOM 749 N N . SER A 1 98 ? 14.117 -3.115 -6.779 1.00 65.56 98 SER A N 1
ATOM 750 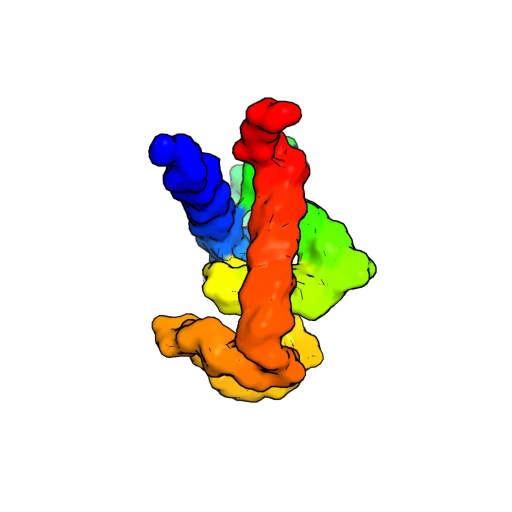C CA . SER A 1 98 ? 15.227 -2.463 -7.496 1.00 65.56 98 SER A CA 1
ATOM 751 C C . SER A 1 98 ? 14.780 -1.578 -8.673 1.00 65.56 98 SER A C 1
ATOM 753 O O . SER A 1 98 ? 15.477 -1.438 -9.682 1.00 65.56 98 SER A O 1
ATOM 755 N N . MET A 1 99 ? 13.615 -0.938 -8.548 1.00 65.44 99 MET A N 1
ATOM 756 C CA . MET A 1 99 ? 13.055 -0.070 -9.583 1.00 65.44 99 MET A CA 1
ATOM 757 C C . MET A 1 99 ? 13.785 1.283 -9.587 1.00 65.44 99 MET A C 1
ATOM 759 O O . MET A 1 99 ? 13.400 2.218 -8.893 1.00 65.44 99 MET A O 1
ATOM 763 N N . ARG A 1 100 ? 14.858 1.402 -10.383 1.00 55.41 100 ARG A N 1
ATOM 764 C CA . ARG A 1 100 ? 15.734 2.597 -10.429 1.00 55.41 100 ARG A CA 1
ATOM 765 C C . ARG A 1 100 ? 15.084 3.871 -10.989 1.00 55.41 100 ARG A C 1
ATOM 767 O O . ARG A 1 100 ? 15.671 4.938 -10.844 1.00 55.41 100 ARG A O 1
ATOM 774 N N . ARG A 1 101 ? 13.933 3.787 -11.667 1.00 56.06 101 ARG A N 1
ATOM 775 C CA . ARG A 1 101 ? 13.281 4.927 -12.351 1.00 56.06 101 ARG A CA 1
ATOM 776 C C . ARG A 1 101 ? 11.753 4.828 -12.331 1.00 56.06 101 ARG A C 1
ATOM 778 O O . ARG A 1 101 ? 11.103 4.936 -13.367 1.00 56.06 101 ARG A O 1
ATOM 785 N N . TYR A 1 102 ? 11.172 4.570 -11.164 1.00 61.44 102 TYR A N 1
ATOM 786 C CA . TYR A 1 102 ? 9.717 4.591 -11.035 1.00 61.44 102 TYR A CA 1
ATOM 787 C C . TYR A 1 102 ? 9.212 6.041 -10.985 1.00 61.44 102 TYR A C 1
ATOM 789 O O . TYR A 1 102 ? 9.412 6.738 -9.994 1.00 61.44 102 TYR A O 1
ATOM 797 N N . HIS A 1 103 ? 8.562 6.494 -12.059 1.00 61.94 103 HIS A N 1
ATOM 798 C CA . HIS A 1 103 ? 7.815 7.752 -12.094 1.00 61.94 103 HIS A CA 1
ATOM 799 C C . HIS A 1 103 ? 6.324 7.449 -11.944 1.00 61.94 103 HIS A C 1
ATOM 801 O O . HIS A 1 103 ? 5.663 7.016 -12.882 1.00 61.94 103 HIS A O 1
ATOM 807 N N . GLN A 1 104 ? 5.788 7.708 -10.753 1.00 61.72 104 GLN A N 1
ATOM 808 C CA . GLN A 1 104 ? 4.398 7.412 -10.399 1.00 61.72 104 GLN A CA 1
ATOM 809 C C . GLN A 1 104 ? 3.365 8.158 -11.265 1.00 61.72 104 GLN A C 1
ATOM 811 O O . GLN A 1 104 ? 2.246 7.681 -11.432 1.00 61.72 104 GLN A O 1
ATOM 816 N N . ALA A 1 105 ? 3.731 9.324 -11.804 1.00 56.91 105 ALA A N 1
ATOM 817 C CA . ALA A 1 105 ? 2.773 10.328 -12.256 1.00 56.91 105 ALA A CA 1
ATOM 818 C C . ALA A 1 105 ? 1.964 9.969 -13.514 1.00 56.91 105 ALA A C 1
ATOM 820 O O . ALA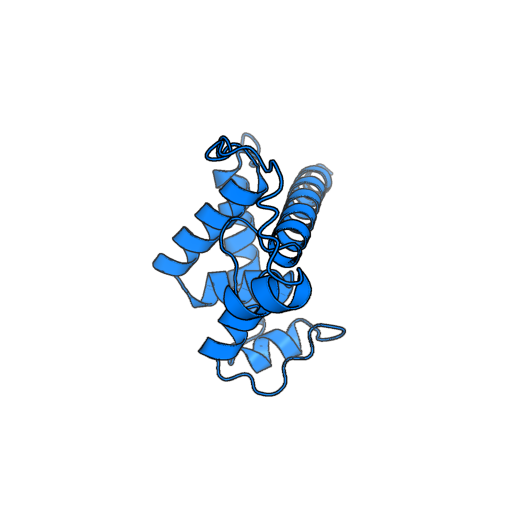 A 1 105 ? 0.937 10.594 -13.718 1.00 56.91 105 ALA A O 1
ATOM 821 N N . ASN A 1 106 ? 2.368 8.993 -14.337 1.00 59.09 106 ASN A N 1
ATOM 822 C CA . ASN A 1 106 ? 1.642 8.665 -15.579 1.00 59.09 106 ASN A CA 1
ATOM 823 C C . ASN A 1 106 ? 1.760 7.195 -16.017 1.00 59.09 106 ASN A C 1
ATOM 825 O O . ASN A 1 106 ? 1.495 6.882 -17.174 1.00 59.09 106 ASN A O 1
ATOM 829 N N . MET A 1 107 ? 2.160 6.283 -15.124 1.00 73.25 107 MET A N 1
ATOM 830 C CA . MET A 1 107 ? 2.324 4.882 -15.518 1.00 73.25 107 MET A CA 1
ATOM 831 C C . MET A 1 107 ? 0.986 4.138 -15.551 1.00 73.25 107 MET A C 1
ATOM 833 O O . MET A 1 107 ? 0.264 4.080 -14.552 1.00 73.25 107 MET A O 1
ATOM 837 N N . GLY A 1 108 ? 0.675 3.514 -16.683 1.00 81.50 108 GLY A N 1
ATOM 838 C CA . GLY A 1 108 ? -0.459 2.604 -16.815 1.00 81.50 108 GLY A CA 1
ATOM 839 C C . GLY A 1 108 ? -0.239 1.285 -16.064 1.00 81.50 108 GLY A C 1
ATOM 840 O O . GLY A 1 108 ? 0.879 0.924 -15.697 1.00 81.50 108 GLY A O 1
ATOM 841 N N . GLN A 1 109 ? -1.304 0.492 -15.886 1.00 85.00 109 GLN A N 1
ATOM 842 C CA . GLN A 1 109 ? -1.214 -0.828 -15.230 1.00 85.00 109 GLN A CA 1
ATOM 843 C C . GLN A 1 109 ? -0.216 -1.774 -15.914 1.00 85.00 109 GLN A C 1
ATOM 845 O O . GLN A 1 109 ? 0.384 -2.620 -15.255 1.00 85.00 109 GLN A O 1
ATOM 850 N N . PHE A 1 110 ? -0.038 -1.642 -17.232 1.00 85.25 110 PHE A N 1
ATOM 851 C CA . PHE A 1 110 ? 0.944 -2.421 -17.984 1.00 85.25 110 PHE A CA 1
ATOM 852 C C . PHE A 1 110 ? 2.377 -2.095 -17.549 1.00 85.25 110 PHE A C 1
ATOM 854 O O . PHE A 1 110 ? 3.147 -2.996 -17.227 1.00 85.25 110 PHE A O 1
ATOM 861 N N . GLU A 1 111 ? 2.716 -0.810 -17.481 1.00 84.44 111 GLU A N 1
ATOM 862 C CA . GLU A 1 111 ? 4.050 -0.339 -17.106 1.00 84.44 111 GLU A CA 1
ATOM 863 C C . GLU A 1 111 ? 4.343 -0.652 -15.639 1.00 84.44 111 GLU A C 1
ATOM 865 O O . GLU A 1 111 ? 5.420 -1.153 -15.330 1.00 84.44 111 GLU A O 1
ATOM 870 N N . LYS A 1 112 ? 3.354 -0.477 -14.749 1.00 84.50 112 LYS A N 1
ATOM 871 C CA . LYS A 1 112 ? 3.453 -0.881 -13.337 1.00 84.50 112 LYS A CA 1
ATOM 872 C C . LYS A 1 112 ? 3.693 -2.388 -13.182 1.00 84.50 112 LYS A C 1
ATOM 874 O O . LYS A 1 112 ? 4.515 -2.798 -12.367 1.00 84.50 112 LYS A O 1
ATOM 879 N N . ALA A 1 113 ? 3.004 -3.222 -13.965 1.00 85.75 113 ALA A N 1
ATOM 880 C CA . ALA A 1 113 ? 3.200 -4.672 -13.944 1.00 85.75 113 ALA A CA 1
ATOM 881 C C . ALA A 1 113 ? 4.589 -5.071 -14.471 1.00 85.75 113 ALA A C 1
ATOM 883 O O . ALA A 1 113 ? 5.252 -5.910 -13.861 1.00 85.75 113 ALA A O 1
ATOM 884 N N . CYS A 1 114 ? 5.044 -4.428 -15.550 1.00 84.62 114 CYS A N 1
ATOM 885 C CA . CYS A 1 114 ? 6.382 -4.614 -16.109 1.00 84.62 114 CYS A CA 1
ATOM 886 C C . CYS A 1 114 ? 7.473 -4.212 -15.105 1.00 84.62 114 CYS A C 1
ATOM 888 O O . CYS A 1 114 ? 8.408 -4.975 -14.877 1.00 84.62 114 CYS A O 1
ATOM 890 N N . ALA A 1 115 ? 7.303 -3.072 -14.431 1.00 81.75 115 ALA A N 1
ATOM 891 C CA . ALA A 1 115 ? 8.224 -2.590 -13.406 1.00 81.75 115 ALA A CA 1
ATOM 892 C C . ALA A 1 115 ? 8.325 -3.559 -12.210 1.00 81.75 115 ALA A C 1
ATOM 894 O O . ALA A 1 115 ? 9.399 -3.745 -11.647 1.00 81.75 115 ALA A O 1
ATOM 895 N N . LEU A 1 116 ? 7.224 -4.239 -11.879 1.00 81.88 116 LEU A N 1
ATOM 896 C CA . LEU A 1 116 ? 7.166 -5.302 -10.872 1.00 81.88 116 LEU A CA 1
ATOM 897 C C . LEU A 1 116 ? 7.635 -6.683 -11.368 1.00 81.88 116 LEU A C 1
ATOM 899 O O . LEU A 1 116 ? 7.631 -7.640 -10.591 1.00 81.88 116 LEU A O 1
ATOM 903 N N . GLY A 1 117 ? 7.976 -6.828 -12.651 1.00 85.31 117 GLY A N 1
ATOM 904 C CA . GLY A 1 117 ? 8.369 -8.108 -13.244 1.00 85.31 117 GLY A CA 1
ATOM 905 C C . GLY A 1 117 ? 7.252 -9.160 -13.254 1.00 85.31 117 GLY A C 1
ATOM 906 O O . GLY A 1 117 ? 7.531 -10.357 -13.168 1.00 85.31 117 GLY A O 1
ATOM 907 N N . ILE A 1 118 ? 5.980 -8.747 -13.320 1.00 88.38 118 ILE A N 1
ATOM 908 C CA . ILE A 1 118 ? 4.821 -9.655 -13.346 1.00 88.38 118 ILE A CA 1
ATOM 909 C C . ILE A 1 118 ? 3.930 -9.422 -14.566 1.00 88.38 118 ILE A C 1
ATOM 911 O O . ILE A 1 118 ? 3.860 -8.332 -15.124 1.00 88.38 118 ILE A O 1
ATOM 915 N N . SER A 1 119 ? 3.188 -10.458 -14.969 1.00 91.69 119 SER A N 1
ATOM 916 C CA . SER A 1 119 ? 2.195 -10.313 -16.038 1.00 91.69 119 SER A CA 1
ATOM 917 C C . SER A 1 119 ? 1.050 -9.386 -15.610 1.00 91.69 119 SER A C 1
ATOM 919 O O . SER A 1 119 ? 0.631 -9.391 -14.448 1.00 91.69 119 SER A O 1
ATOM 921 N N . VAL A 1 120 ? 0.460 -8.658 -16.563 1.00 89.88 120 VAL A N 1
ATOM 922 C CA . VAL A 1 120 ? -0.715 -7.798 -16.310 1.00 89.88 120 VAL A CA 1
ATOM 923 C C . VAL A 1 120 ? -1.894 -8.593 -15.745 1.00 89.88 120 VAL A C 1
ATOM 925 O O . VAL A 1 120 ? -2.633 -8.105 -14.891 1.00 89.88 120 VAL A O 1
ATOM 928 N N . ARG A 1 121 ? -2.060 -9.850 -16.176 1.00 91.50 121 ARG A N 1
ATOM 929 C CA . ARG A 1 121 ? -3.093 -10.748 -15.640 1.00 91.50 121 ARG A CA 1
ATOM 930 C C . ARG A 1 121 ? -2.870 -11.009 -14.151 1.00 91.50 121 ARG A C 1
ATOM 932 O O . ARG A 1 121 ? -3.812 -10.913 -13.367 1.00 91.50 121 ARG A O 1
ATOM 939 N N . THR A 1 122 ? -1.632 -11.305 -13.762 1.00 91.44 122 THR A N 1
ATOM 940 C CA . THR A 1 122 ? -1.248 -11.520 -12.362 1.00 91.44 122 THR A CA 1
ATOM 941 C C . THR A 1 122 ? -1.404 -10.239 -11.543 1.00 91.44 122 THR A C 1
ATOM 943 O O . THR A 1 122 ? -1.957 -10.291 -10.449 1.00 91.44 122 THR A O 1
ATOM 946 N N . TYR A 1 123 ? -1.008 -9.091 -12.098 1.00 90.75 123 TYR A N 1
ATOM 947 C CA . TYR A 1 123 ? -1.180 -7.777 -11.476 1.00 90.75 123 TYR A CA 1
ATOM 948 C C . TYR A 1 123 ? -2.651 -7.502 -11.133 1.00 90.75 123 TYR A C 1
ATOM 950 O O . TYR A 1 123 ? -2.996 -7.264 -9.977 1.00 90.75 123 TYR A O 1
ATOM 958 N N . ARG A 1 124 ? -3.550 -7.642 -12.117 1.00 91.44 124 ARG A N 1
ATOM 959 C CA . ARG A 1 124 ? -4.998 -7.455 -11.922 1.00 91.44 124 ARG A CA 1
ATOM 960 C C . ARG A 1 124 ? -5.594 -8.459 -10.936 1.00 91.44 124 ARG A C 1
ATOM 962 O O . ARG A 1 124 ? -6.473 -8.104 -10.150 1.00 91.44 124 ARG A O 1
ATOM 969 N N . ARG A 1 125 ? -5.116 -9.708 -10.947 1.00 92.25 125 ARG A N 1
ATOM 970 C CA . ARG A 1 125 ? -5.538 -10.736 -9.984 1.00 92.25 125 ARG A CA 1
ATOM 971 C C . ARG A 1 125 ? -5.149 -10.357 -8.554 1.00 92.25 125 ARG A C 1
ATOM 973 O O . ARG A 1 125 ? -5.979 -10.472 -7.661 1.00 92.25 125 ARG A O 1
ATOM 980 N N . TYR A 1 126 ? -3.928 -9.875 -8.334 1.00 91.25 126 TYR A N 1
ATOM 981 C CA . TYR A 1 126 ? -3.495 -9.431 -7.008 1.00 91.25 126 TYR A CA 1
ATOM 982 C C . TYR A 1 126 ? -4.238 -8.188 -6.533 1.00 91.25 126 TYR A C 1
ATOM 984 O O . TYR A 1 126 ? -4.673 -8.149 -5.383 1.00 91.25 126 TYR A O 1
ATOM 992 N N . LEU A 1 127 ? -4.461 -7.222 -7.423 1.00 90.31 127 LEU A N 1
ATOM 993 C CA . LEU A 1 127 ? -5.202 -6.004 -7.111 1.00 90.31 127 LEU A CA 1
ATOM 994 C C . LEU A 1 127 ? -6.661 -6.297 -6.737 1.00 90.31 127 LEU A C 1
ATOM 996 O O . LEU A 1 127 ? -7.148 -5.819 -5.715 1.00 90.31 127 LEU A O 1
ATOM 1000 N N . SER A 1 128 ? -7.354 -7.124 -7.524 1.00 90.00 128 SER A N 1
ATOM 1001 C CA . SER A 1 128 ? -8.731 -7.532 -7.211 1.00 90.00 128 SER A CA 1
ATOM 1002 C C . SER A 1 128 ? -8.807 -8.325 -5.905 1.00 90.00 128 SER A C 1
ATOM 1004 O O . SER A 1 128 ? -9.645 -8.017 -5.061 1.00 90.00 128 SER A O 1
ATOM 1006 N N . ALA A 1 129 ? -7.893 -9.273 -5.682 1.00 89.75 129 ALA A N 1
ATOM 1007 C CA . ALA A 1 129 ? -7.828 -10.028 -4.434 1.00 89.75 129 ALA A CA 1
ATOM 1008 C C . ALA A 1 129 ? -7.564 -9.127 -3.214 1.00 89.75 129 ALA A C 1
ATOM 1010 O O . ALA A 1 129 ? -8.190 -9.313 -2.173 1.00 89.75 129 ALA A O 1
ATOM 1011 N N . ALA A 1 130 ? -6.684 -8.128 -3.339 1.00 88.69 130 ALA A N 1
ATOM 1012 C CA . ALA A 1 130 ? -6.390 -7.185 -2.261 1.00 88.69 130 ALA A CA 1
ATOM 1013 C C . ALA A 1 130 ? -7.618 -6.332 -1.907 1.00 88.69 130 ALA A C 1
ATOM 1015 O O . ALA A 1 130 ? -7.968 -6.206 -0.734 1.00 88.69 130 ALA A O 1
ATOM 1016 N N . ARG A 1 131 ? -8.334 -5.817 -2.917 1.00 89.00 131 ARG A N 1
ATOM 1017 C CA . ARG A 1 131 ? -9.577 -5.053 -2.715 1.00 89.00 131 ARG A CA 1
ATOM 1018 C C . ARG A 1 131 ? -10.676 -5.892 -2.058 1.00 89.00 131 ARG A C 1
ATOM 1020 O O . ARG A 1 131 ? -11.392 -5.384 -1.201 1.00 89.00 131 ARG A O 1
ATOM 1027 N N . VAL A 1 132 ? -10.800 -7.171 -2.420 1.00 89.06 132 VAL A N 1
ATOM 1028 C CA . VAL A 1 132 ? -11.759 -8.095 -1.785 1.00 89.06 132 VAL A CA 1
ATOM 1029 C C . VAL A 1 132 ? -11.422 -8.313 -0.308 1.00 89.06 132 VAL A C 1
ATOM 1031 O O . VAL A 1 132 ? -12.313 -8.206 0.532 1.00 89.06 132 VAL A O 1
ATOM 1034 N N . GLN A 1 133 ? -10.149 -8.552 0.023 1.00 87.88 133 GLN A N 1
ATOM 1035 C CA . GLN A 1 133 ? -9.716 -8.724 1.415 1.00 87.88 133 GLN A CA 1
ATOM 1036 C C . GLN A 1 133 ? -9.983 -7.470 2.258 1.00 87.88 133 GLN A C 1
ATOM 1038 O O . GLN A 1 133 ? -10.489 -7.581 3.375 1.00 87.88 133 GLN A O 1
ATOM 1043 N N . LEU A 1 134 ? -9.699 -6.281 1.716 1.00 87.38 134 LEU A N 1
ATOM 1044 C CA . LEU A 1 134 ? -9.977 -5.011 2.391 1.00 87.38 134 LEU A CA 1
ATOM 1045 C C . LEU A 1 134 ? -11.477 -4.803 2.619 1.00 87.38 134 LEU A C 1
ATOM 1047 O O . LEU A 1 134 ? -11.877 -4.509 3.741 1.00 87.38 134 LEU A O 1
ATOM 1051 N N . ASN A 1 135 ? -12.314 -5.032 1.604 1.00 86.62 135 ASN A N 1
ATOM 1052 C CA . ASN A 1 135 ? -13.771 -4.944 1.749 1.00 86.62 135 ASN A CA 1
ATOM 1053 C C . ASN A 1 135 ? -14.308 -5.885 2.834 1.00 86.62 135 ASN A C 1
ATOM 1055 O O . ASN A 1 135 ? -15.115 -5.471 3.666 1.00 86.62 135 ASN A O 1
ATOM 1059 N N . GLN A 1 136 ? -13.835 -7.135 2.853 1.00 85.75 136 GLN A N 1
ATOM 1060 C CA . GLN A 1 136 ? -14.260 -8.129 3.836 1.00 85.75 136 GLN A CA 1
ATOM 1061 C C . GLN A 1 136 ? -13.864 -7.724 5.261 1.00 85.75 136 GLN A C 1
ATOM 1063 O O . GLN A 1 136 ? -14.657 -7.862 6.187 1.00 85.75 136 GLN A O 1
ATOM 1068 N N . LYS A 1 137 ? -12.641 -7.220 5.446 1.00 84.81 137 LYS A N 1
ATOM 1069 C CA . LYS A 1 137 ? -12.096 -6.885 6.768 1.00 84.81 137 LYS A CA 1
ATOM 1070 C C . LYS A 1 137 ? -12.592 -5.550 7.316 1.00 84.81 137 LYS A C 1
ATOM 1072 O O . LYS A 1 137 ? -12.720 -5.420 8.527 1.00 84.81 137 LYS A O 1
ATOM 1077 N N . LEU A 1 138 ? -12.905 -4.592 6.446 1.00 82.75 138 LEU A N 1
ATOM 1078 C CA . LEU A 1 138 ? -13.523 -3.318 6.825 1.00 82.75 138 LEU A CA 1
ATOM 1079 C C . LEU A 1 138 ? -15.039 -3.437 7.052 1.00 82.75 138 LEU A C 1
ATOM 1081 O O . LEU A 1 138 ? -15.678 -2.443 7.381 1.00 82.75 138 LEU A O 1
ATOM 1085 N N . GLY A 1 139 ? -15.627 -4.625 6.857 1.00 77.38 139 GLY A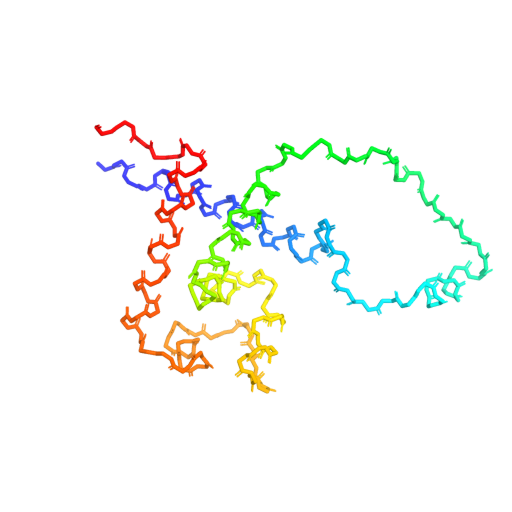 N 1
ATOM 1086 C CA . GLY A 1 139 ? -17.072 -4.831 6.988 1.00 77.38 139 GLY A CA 1
ATOM 1087 C C . GLY A 1 139 ? -17.889 -4.114 5.908 1.00 77.38 139 GLY A C 1
ATOM 1088 O O . GLY A 1 139 ? -19.090 -3.931 6.066 1.00 77.38 139 GLY A O 1
ATOM 1089 N N . LEU A 1 140 ? -17.249 -3.707 4.806 1.00 69.81 140 LEU A N 1
ATOM 1090 C CA . LEU A 1 140 ? -17.904 -3.079 3.653 1.00 69.81 140 LEU A CA 1
ATOM 1091 C C . LEU A 1 140 ? -18.549 -4.120 2.724 1.00 69.81 140 LEU A C 1
ATOM 1093 O O . LEU A 1 140 ? -19.290 -3.765 1.806 1.00 69.81 140 LEU A O 1
ATOM 1097 N N . SER A 1 141 ? -18.278 -5.407 2.960 1.00 54.66 141 SER A N 1
ATOM 1098 C CA . SER A 1 141 ? -18.948 -6.508 2.279 1.00 54.66 141 SER A CA 1
ATOM 1099 C C . SER A 1 141 ? -20.343 -6.745 2.854 1.00 54.66 141 SER A C 1
ATOM 1101 O O . SER A 1 141 ? -20.513 -7.315 3.926 1.00 54.66 141 SER A O 1
ATOM 1103 N N . TYR A 1 142 ? -21.314 -6.293 2.067 1.00 51.88 142 TYR A N 1
ATOM 1104 C CA . TYR A 1 142 ? -22.671 -6.799 1.886 1.00 51.88 142 TYR A CA 1
ATOM 1105 C C . TYR A 1 142 ? -22.939 -8.178 2.506 1.00 51.88 142 TYR A C 1
ATOM 1107 O O . TYR A 1 142 ? -22.257 -9.147 2.172 1.00 51.88 142 TYR A O 1
ATOM 1115 N N . CYS A 1 143 ? -24.009 -8.264 3.305 1.00 36.19 143 CYS A N 1
ATOM 1116 C CA . CYS A 1 143 ? -24.798 -9.486 3.422 1.00 36.19 143 CYS A CA 1
ATOM 1117 C C . CYS A 1 143 ? -25.014 -10.058 2.014 1.00 36.19 143 CYS A C 1
ATOM 1119 O O . CYS A 1 143 ? -25.630 -9.399 1.171 1.00 36.19 143 CYS A O 1
ATOM 1121 N N . ALA A 1 144 ? -24.472 -11.242 1.766 1.00 38.59 144 ALA A N 1
ATOM 1122 C CA . ALA A 1 144 ? -24.944 -12.145 0.732 1.00 38.59 144 ALA A CA 1
ATOM 1123 C C . ALA A 1 144 ? -25.571 -13.333 1.455 1.00 38.59 144 ALA A C 1
ATOM 1125 O O . ALA A 1 144 ? -24.922 -13.818 2.411 1.00 38.59 144 ALA A O 1
#